Protein AF-A0A533VFN1-F1 (afdb_monomer)

Radius of gyration: 10.63 Å; Cα contacts (8 Å, |Δi|>4): 44; chains: 1; bounding box: 21×24×28 Å

pLDDT: mean 95.14, std 6.59, range [57.97, 98.5]

Secondary structure (DSSP, 8-state):
---HHHHHTSHHHHHHHHHHHHS---HHHHHTTSSS-HHHHHHHHHHHHHTTS--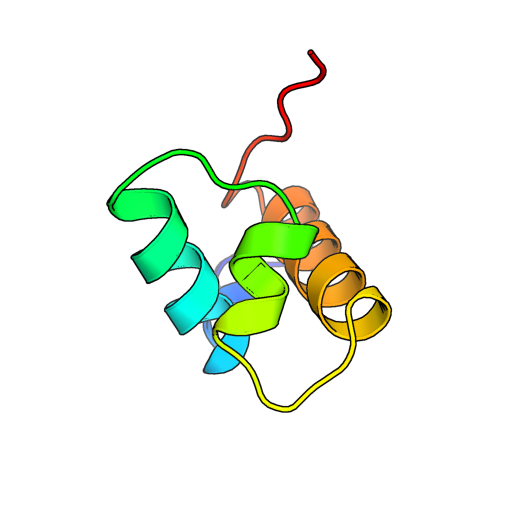PPP-

Sequence (59 aa):
MDSPWKAVSDSSRRKILLLLKERDMTPTEISKHFQFSLPAVSIHLRILKNSDLILEQKV

Solvent-accessible surface area (backbone atoms only — not comparable to full-atom values): 3617 Å² total; per-residue (Å²): 126,50,54,52,70,68,44,58,68,40,69,66,48,44,50,50,52,57,54,52,69,78,42,91,70,53,67,76,60,56,24,74,80,49,97,59,53,56,69,56,46,52,52,49,51,49,48,32,39,51,29,73,73,48,84,87,82,87,130

Foldseek 3Di:
DQAPVVLCVDPLLVVLLVVVVVHDDDLVRSCVVDPDDSVVSVVSVVNCVVNVNDDDDDD

Mean predicted aligned error: 2.68 Å

Nearest PDB structures (foldseek):
  7p6f-as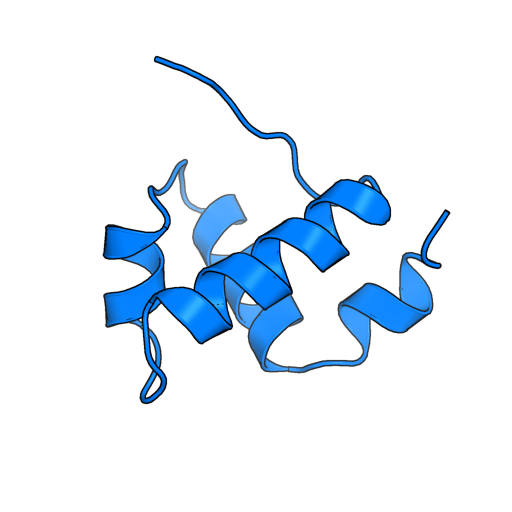sembly1_BBB  TM=9.730E-01  e=3.047E-03  Streptomyces griseus
  7p6f-assembly2_CCC-2  TM=9.659E-01  e=3.253E-03  Streptomyces griseus
  3f6o-assembly1_B  TM=9.319E-01  e=1.670E-02  Rhodococcus jostii RHA1
  3f6o-assembly1_A  TM=9.160E-01  e=3.008E-02  Rhodococcus jostii RHA1
  2quf-assembly1_A  TM=8.671E-01  e=1.355E-01  unclassified

Structure (mmCIF, N/CA/C/O backbone):
data_AF-A0A533VFN1-F1
#
_entry.id   AF-A0A533V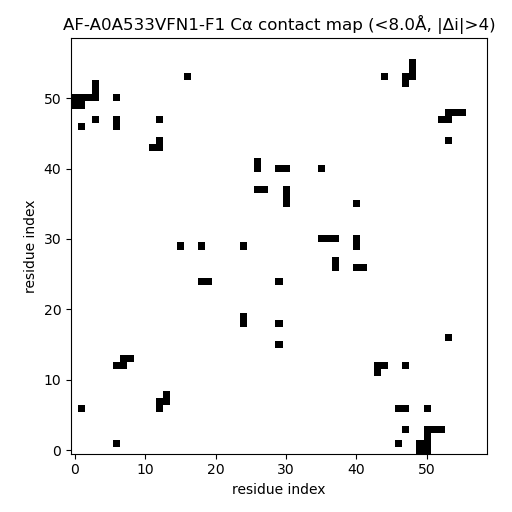FN1-F1
#
loop_
_atom_site.group_PDB
_atom_site.id
_atom_site.type_symbol
_atom_site.label_atom_id
_atom_site.label_alt_id
_atom_site.label_comp_id
_atom_site.label_asym_id
_atom_site.label_entity_id
_atom_site.label_seq_id
_atom_site.pdbx_PDB_ins_code
_atom_site.Cartn_x
_atom_site.Cartn_y
_atom_site.Cartn_z
_atom_site.occupancy
_atom_site.B_iso_or_equiv
_atom_site.auth_seq_id
_atom_site.auth_comp_id
_atom_site.auth_asym_id
_atom_site.auth_atom_id
_atom_site.pdbx_PDB_model_num
ATOM 1 N N . MET A 1 1 ? 0.048 14.503 -9.523 1.00 57.97 1 MET A N 1
ATOM 2 C CA . MET A 1 1 ? -0.912 13.509 -10.028 1.00 57.97 1 MET A CA 1
ATOM 3 C C . MET A 1 1 ? -0.108 12.343 -10.563 1.00 57.97 1 MET A C 1
ATOM 5 O O . MET A 1 1 ? 0.480 12.462 -11.636 1.00 57.97 1 MET A O 1
ATOM 9 N N . ASP A 1 2 ? 0.031 11.284 -9.767 1.00 76.94 2 ASP A N 1
ATOM 10 C CA . ASP A 1 2 ? 0.627 10.043 -10.266 1.00 76.94 2 ASP A CA 1
ATOM 11 C C . ASP A 1 2 ? -0.398 9.361 -11.187 1.00 76.94 2 ASP A C 1
ATOM 13 O O . ASP A 1 2 ? -1.597 9.387 -10.929 1.00 76.94 2 ASP A O 1
ATOM 17 N N . SER A 1 3 ? 0.049 8.806 -12.314 1.00 92.38 3 SER A N 1
ATOM 18 C CA . SER A 1 3 ? -0.863 8.161 -13.265 1.00 92.38 3 SER A CA 1
ATOM 19 C C . SER A 1 3 ? -1.434 6.864 -12.669 1.00 92.38 3 SER A C 1
ATOM 21 O O . SER A 1 3 ? -0.633 6.013 -12.262 1.00 92.38 3 SER A O 1
ATOM 23 N N . PRO A 1 4 ? -2.765 6.630 -12.710 1.00 93.50 4 PRO A N 1
ATOM 24 C CA . PRO A 1 4 ? -3.366 5.366 -12.276 1.00 93.50 4 PRO A CA 1
ATOM 25 C C . PRO A 1 4 ? -2.732 4.147 -12.953 1.00 93.50 4 PRO A C 1
ATOM 27 O O . PRO A 1 4 ? -2.451 3.146 -12.299 1.00 93.50 4 PRO A O 1
ATOM 30 N N . TRP A 1 5 ? -2.390 4.262 -14.241 1.00 94.69 5 TRP A N 1
ATOM 31 C CA . TRP A 1 5 ? -1.712 3.212 -15.008 1.00 94.69 5 TRP A CA 1
ATOM 32 C C . TRP A 1 5 ? -0.314 2.891 -14.465 1.00 94.69 5 TRP A C 1
ATOM 34 O O . TRP A 1 5 ? 0.074 1.726 -14.369 1.00 94.69 5 TRP A O 1
ATOM 44 N N . LYS A 1 6 ? 0.433 3.917 -14.040 1.00 95.19 6 LYS A N 1
ATOM 45 C CA . LYS A 1 6 ? 1.747 3.754 -13.401 1.00 95.19 6 LYS A CA 1
ATOM 46 C C . LYS A 1 6 ? 1.617 3.182 -11.988 1.00 95.19 6 LYS A C 1
ATOM 48 O O . LYS A 1 6 ? 2.477 2.419 -11.550 1.00 95.19 6 LYS A O 1
ATOM 53 N N . ALA A 1 7 ? 0.549 3.508 -11.268 1.00 96.81 7 ALA A N 1
ATOM 54 C CA . ALA A 1 7 ? 0.284 2.927 -9.961 1.00 96.81 7 ALA A CA 1
ATOM 55 C C . ALA A 1 7 ? -0.062 1.432 -10.070 1.00 96.81 7 ALA A C 1
ATOM 57 O O . ALA A 1 7 ? 0.530 0.618 -9.364 1.00 96.81 7 ALA A O 1
ATOM 58 N N . VAL A 1 8 ? -0.917 1.018 -11.003 1.00 97.00 8 VAL A N 1
ATOM 59 C CA . VAL A 1 8 ? -1.298 -0.403 -11.130 1.00 97.00 8 VAL A CA 1
ATOM 60 C C . VAL A 1 8 ? -0.249 -1.287 -11.812 1.00 97.00 8 VAL A C 1
ATOM 62 O O . VAL A 1 8 ? -0.417 -2.504 -11.821 1.00 97.00 8 VAL A O 1
ATOM 65 N N . SER A 1 9 ? 0.843 -0.738 -12.358 1.00 97.44 9 SER A N 1
ATOM 66 C CA . SER A 1 9 ? 1.897 -1.543 -13.003 1.00 97.44 9 SER A CA 1
ATOM 67 C C . SER A 1 9 ? 2.692 -2.420 -12.023 1.00 97.44 9 SER A C 1
ATOM 69 O O . SER A 1 9 ? 3.175 -3.489 -12.399 1.00 97.44 9 SER A O 1
ATOM 71 N N . ASP A 1 10 ? 2.747 -2.042 -10.746 1.00 97.69 10 ASP A N 1
ATOM 72 C CA . ASP A 1 10 ? 3.414 -2.796 -9.681 1.00 97.69 10 ASP A CA 1
ATOM 73 C C . ASP A 1 10 ? 2.499 -3.892 -9.110 1.00 97.69 10 ASP A C 1
ATOM 75 O O . ASP A 1 10 ? 1.341 -3.650 -8.752 1.00 97.69 10 ASP A O 1
ATOM 79 N N . SER A 1 11 ? 3.016 -5.120 -9.021 1.00 97.44 11 SER A N 1
ATOM 80 C CA . SER A 1 11 ? 2.255 -6.282 -8.545 1.00 97.44 11 SER A CA 1
ATOM 81 C C . SER A 1 11 ? 1.839 -6.176 -7.080 1.00 97.44 11 SER A C 1
ATOM 83 O O . SER A 1 11 ? 0.753 -6.639 -6.725 1.00 97.44 11 SER A O 1
ATOM 85 N N . SER A 1 12 ? 2.660 -5.555 -6.233 1.00 97.69 12 SER A N 1
ATOM 86 C CA . SER A 1 12 ? 2.349 -5.367 -4.816 1.00 97.69 12 SER A CA 1
ATOM 87 C C . SER A 1 12 ? 1.189 -4.393 -4.652 1.00 97.69 12 SER A C 1
ATOM 89 O O . SER A 1 12 ? 0.255 -4.681 -3.908 1.00 97.69 12 SER A O 1
ATOM 91 N N . ARG A 1 13 ? 1.171 -3.296 -5.420 1.00 98.00 13 ARG A N 1
ATOM 92 C CA . ARG A 1 13 ? 0.050 -2.342 -5.441 1.00 98.00 13 ARG A CA 1
ATOM 93 C C . ARG A 1 13 ? -1.248 -2.979 -5.938 1.00 98.00 13 ARG A C 1
ATOM 95 O O . ARG A 1 13 ? -2.284 -2.762 -5.317 1.00 98.00 13 ARG A O 1
ATOM 102 N N . ARG A 1 14 ? -1.205 -3.834 -6.969 1.00 98.44 14 ARG A N 1
ATOM 103 C CA . ARG A 1 14 ? -2.392 -4.618 -7.376 1.00 98.44 14 ARG A CA 1
ATOM 104 C C . ARG A 1 14 ? -2.882 -5.539 -6.260 1.00 98.44 14 ARG A C 1
ATOM 106 O O . ARG A 1 14 ? -4.080 -5.593 -6.010 1.00 98.44 14 ARG A O 1
ATOM 113 N N . LYS A 1 15 ? -1.976 -6.221 -5.554 1.00 98.38 15 LYS A N 1
ATOM 114 C CA . LYS A 1 15 ? -2.345 -7.071 -4.413 1.00 98.38 15 LYS A CA 1
ATOM 115 C C . LYS A 1 15 ? -2.955 -6.258 -3.264 1.00 98.38 15 LYS A C 1
ATOM 117 O O . LYS A 1 15 ? -3.928 -6.711 -2.680 1.00 98.38 15 LYS A O 1
ATOM 122 N N . ILE A 1 16 ? -2.442 -5.059 -2.975 1.00 98.31 16 ILE A N 1
ATOM 123 C CA . ILE A 1 16 ? -3.033 -4.150 -1.975 1.00 98.31 16 ILE A CA 1
ATOM 124 C C . ILE A 1 16 ? -4.467 -3.772 -2.362 1.00 98.31 16 ILE A C 1
ATOM 126 O O . ILE A 1 16 ? -5.355 -3.857 -1.522 1.00 98.31 16 ILE A O 1
ATOM 130 N N . LEU A 1 17 ? -4.710 -3.417 -3.628 1.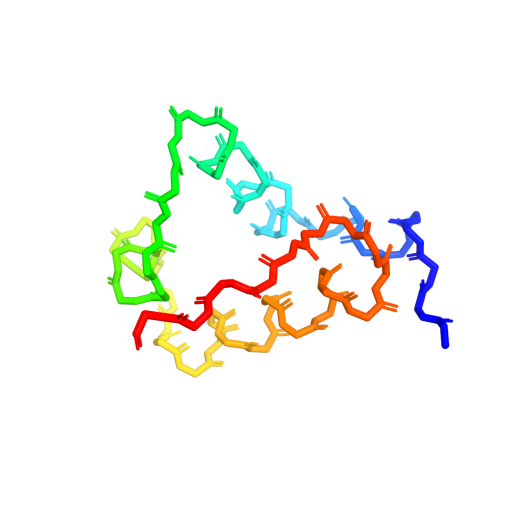00 98.38 17 LEU A N 1
ATOM 131 C CA . LEU A 1 17 ? -6.060 -3.106 -4.113 1.00 98.38 17 LEU A CA 1
ATOM 132 C C . LEU A 1 17 ? -7.012 -4.299 -3.977 1.00 98.38 17 LEU A C 1
ATOM 134 O O . LEU A 1 17 ? -8.160 -4.117 -3.590 1.00 98.38 17 LEU A O 1
ATOM 138 N N . LEU A 1 18 ? -6.536 -5.518 -4.251 1.00 98.50 18 LEU A N 1
ATOM 139 C CA . LEU A 1 18 ? -7.328 -6.732 -4.045 1.00 98.50 18 LEU A CA 1
ATOM 140 C C . LEU A 1 18 ? -7.660 -6.959 -2.565 1.00 98.50 18 LEU A C 1
ATOM 142 O O . LEU A 1 18 ? -8.789 -7.313 -2.262 1.00 98.50 18 LEU A O 1
ATOM 146 N N . LEU A 1 19 ? -6.719 -6.719 -1.648 1.00 98.31 19 LEU A N 1
ATOM 147 C CA . LEU A 1 19 ? -6.974 -6.832 -0.206 1.00 98.31 19 LEU A CA 1
ATOM 148 C C . LEU A 1 19 ? -8.011 -5.805 0.268 1.00 98.31 19 LEU A C 1
ATOM 150 O O . LEU A 1 19 ? -8.946 -6.164 0.976 1.00 98.31 19 LEU A O 1
ATOM 154 N N . LEU A 1 20 ? -7.868 -4.549 -0.163 1.00 97.75 20 LEU A N 1
ATOM 155 C CA . LEU A 1 20 ? -8.785 -3.461 0.192 1.00 97.75 20 LEU A CA 1
ATOM 156 C C . LEU A 1 20 ? -10.171 -3.603 -0.449 1.00 97.75 20 LEU A C 1
ATOM 158 O O . LEU A 1 20 ? -11.138 -3.049 0.060 1.00 97.75 20 LEU A O 1
ATOM 162 N N . LYS A 1 21 ? -10.289 -4.360 -1.547 1.00 97.50 21 LYS A N 1
ATOM 163 C CA . LYS A 1 21 ? -11.584 -4.704 -2.145 1.00 97.50 21 LYS A CA 1
ATOM 164 C C . LYS A 1 21 ? -12.422 -5.599 -1.226 1.00 97.50 21 LYS A C 1
ATOM 166 O O . LYS A 1 21 ? -13.644 -5.506 -1.258 1.00 97.50 21 LYS A O 1
ATOM 171 N N . GLU A 1 22 ? -11.781 -6.463 -0.440 1.00 97.50 22 GLU A N 1
ATOM 172 C CA . GLU A 1 22 ? -12.482 -7.386 0.461 1.00 97.50 22 GLU A CA 1
ATOM 173 C C . GLU A 1 22 ? -13.023 -6.668 1.703 1.00 97.50 22 GLU A C 1
ATOM 175 O O . GLU A 1 22 ? -14.130 -6.957 2.154 1.00 97.50 22 GLU A O 1
ATOM 180 N N . ARG A 1 23 ? -12.237 -5.744 2.269 1.00 97.12 23 ARG A N 1
ATOM 181 C CA . ARG A 1 23 ? -12.626 -4.879 3.391 1.00 97.12 23 ARG A CA 1
ATOM 182 C C . ARG A 1 23 ? -11.608 -3.765 3.601 1.00 97.12 23 ARG A C 1
ATOM 184 O O . ARG A 1 23 ? -10.457 -3.880 3.180 1.00 97.12 23 ARG A O 1
ATOM 191 N N . ASP A 1 24 ? -11.987 -2.773 4.397 1.00 96.56 24 ASP A N 1
ATOM 192 C CA . ASP A 1 24 ? -11.036 -1.805 4.933 1.00 96.56 24 ASP A CA 1
ATOM 193 C C . ASP A 1 24 ? -9.974 -2.505 5.793 1.00 96.56 24 ASP A C 1
ATOM 195 O O . ASP A 1 24 ? -10.261 -3.413 6.588 1.00 96.56 24 ASP A O 1
ATOM 199 N N . MET A 1 25 ? -8.721 -2.088 5.615 1.00 97.12 25 MET A N 1
ATOM 200 C CA . MET A 1 25 ? -7.569 -2.615 6.339 1.00 97.12 25 MET A CA 1
ATOM 201 C C . MET A 1 25 ? -6.617 -1.488 6.722 1.00 97.12 25 MET A C 1
ATOM 203 O O . MET A 1 25 ? -6.341 -0.578 5.939 1.00 97.12 25 MET A O 1
ATOM 207 N N . THR A 1 26 ? -6.047 -1.591 7.916 1.00 97.12 26 THR A N 1
ATOM 208 C CA . THR A 1 26 ? -4.959 -0.721 8.367 1.00 97.12 26 THR A CA 1
ATOM 209 C C . THR A 1 26 ? -3.640 -1.077 7.664 1.00 97.12 26 THR A C 1
ATOM 211 O O . THR A 1 26 ? -3.434 -2.231 7.271 1.00 97.12 26 THR A O 1
ATOM 214 N N . PRO A 1 27 ? -2.673 -0.143 7.563 1.00 96.50 27 PRO A N 1
ATOM 215 C CA . PRO A 1 27 ? -1.346 -0.444 7.015 1.00 96.50 27 PRO A CA 1
ATOM 216 C C . PRO A 1 27 ? -0.656 -1.640 7.695 1.00 96.50 27 PRO A C 1
ATOM 218 O O . PRO A 1 27 ? 0.003 -2.439 7.029 1.00 96.50 27 PRO A O 1
ATOM 221 N N . THR A 1 28 ? -0.855 -1.798 9.008 1.00 96.62 28 THR A N 1
ATOM 222 C CA . THR A 1 28 ? -0.321 -2.910 9.811 1.00 96.62 28 THR A CA 1
ATOM 223 C C . THR A 1 28 ? -0.979 -4.251 9.485 1.00 96.62 28 THR A C 1
ATOM 225 O O . THR A 1 28 ? -0.329 -5.291 9.566 1.00 96.62 28 THR A O 1
ATOM 228 N N . GLU A 1 29 ? -2.262 -4.273 9.120 1.00 97.44 29 GLU A N 1
ATOM 229 C CA . GLU A 1 29 ? -2.909 -5.496 8.630 1.00 97.44 29 GLU A CA 1
ATOM 230 C C . GLU A 1 29 ? -2.404 -5.852 7.233 1.00 97.44 29 GLU A C 1
ATOM 232 O O . GLU A 1 29 ? -2.017 -6.995 6.999 1.00 97.44 29 GLU A O 1
ATOM 237 N N . ILE A 1 30 ? -2.314 -4.863 6.338 1.00 97.56 30 ILE A N 1
ATOM 238 C CA . ILE A 1 30 ? -1.825 -5.055 4.968 1.00 97.56 30 ILE A CA 1
ATOM 239 C C . ILE A 1 30 ? -0.394 -5.604 4.979 1.00 97.56 30 ILE A C 1
ATOM 241 O O . ILE A 1 30 ? -0.097 -6.526 4.217 1.00 97.56 30 ILE A O 1
ATOM 245 N N . SER A 1 31 ? 0.485 -5.115 5.863 1.00 97.12 31 SER A N 1
ATOM 246 C CA . SER A 1 31 ? 1.880 -5.578 5.926 1.00 97.12 31 SER A CA 1
ATOM 247 C C . SER A 1 31 ? 2.019 -7.069 6.221 1.00 97.12 31 SER A C 1
ATOM 249 O O . SER A 1 31 ? 2.978 -7.681 5.764 1.00 97.12 31 SER A O 1
ATOM 251 N N . LYS A 1 32 ? 1.049 -7.688 6.905 1.00 97.19 32 LYS A N 1
ATOM 252 C CA . LYS A 1 32 ? 1.055 -9.137 7.180 1.00 97.19 32 LYS A CA 1
ATOM 253 C C . LYS A 1 32 ? 0.902 -9.993 5.915 1.00 97.19 32 LYS A C 1
ATOM 255 O O . LYS A 1 32 ? 1.202 -11.181 5.952 1.00 97.19 32 LYS A O 1
ATOM 260 N N . HIS A 1 33 ? 0.465 -9.413 4.793 1.00 97.12 33 HIS A N 1
ATOM 261 C CA . HIS A 1 33 ? 0.302 -10.114 3.513 1.00 97.12 33 HIS A CA 1
ATOM 262 C C . HIS A 1 33 ? 1.535 -10.037 2.594 1.00 97.12 33 HIS A C 1
ATOM 264 O O . HIS A 1 33 ? 1.490 -10.544 1.461 1.00 97.12 33 HIS A O 1
ATOM 270 N N . PHE A 1 34 ? 2.620 -9.404 3.047 1.00 96.38 34 PHE A N 1
ATOM 271 C CA . PHE A 1 34 ? 3.840 -9.181 2.274 1.00 96.38 34 PHE A CA 1
ATOM 272 C C . PHE A 1 34 ? 5.087 -9.580 3.065 1.00 96.38 34 PHE A C 1
ATOM 274 O O . PHE A 1 34 ? 5.080 -9.634 4.287 1.00 96.38 34 PHE A O 1
ATOM 281 N N . GLN A 1 35 ? 6.177 -9.849 2.343 1.00 94.62 35 GLN A N 1
ATOM 282 C CA . GLN A 1 35 ? 7.487 -10.137 2.945 1.00 94.62 35 GLN A CA 1
ATOM 283 C C . GLN A 1 35 ? 8.289 -8.865 3.268 1.00 94.62 35 GLN A C 1
ATOM 285 O O . GLN A 1 35 ? 9.372 -8.944 3.837 1.00 94.62 35 GLN A O 1
ATOM 290 N N . PHE A 1 36 ? 7.784 -7.691 2.881 1.00 91.62 36 PHE A N 1
ATOM 291 C CA . PHE A 1 36 ? 8.437 -6.409 3.122 1.00 91.62 36 PHE A CA 1
ATOM 292 C C . PHE A 1 36 ? 7.837 -5.669 4.321 1.00 91.62 36 PHE A C 1
ATOM 294 O O . PHE A 1 36 ? 6.772 -6.004 4.835 1.00 91.62 36 PHE A O 1
ATOM 301 N N . SER A 1 37 ? 8.554 -4.638 4.764 1.00 95.38 37 SER A N 1
ATOM 302 C CA . SER A 1 37 ? 8.271 -3.908 5.996 1.00 95.38 37 SER A CA 1
ATOM 303 C C . SER A 1 37 ? 7.051 -2.980 5.901 1.00 95.38 37 SER A C 1
ATOM 305 O O . SER A 1 37 ? 6.615 -2.579 4.819 1.00 95.38 37 SER A O 1
ATOM 307 N N . LEU A 1 38 ? 6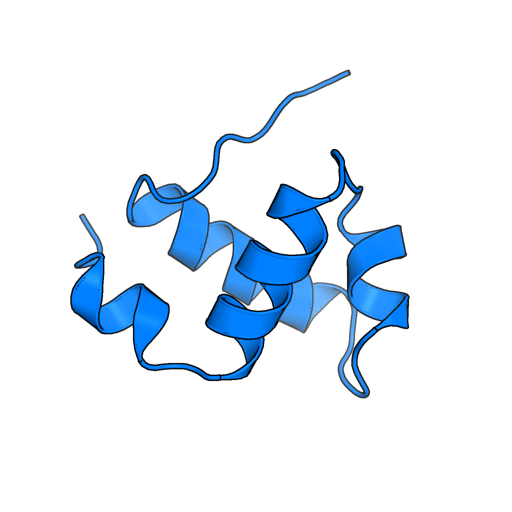.527 -2.570 7.060 1.00 96.25 38 LEU A N 1
ATOM 308 C CA . LEU A 1 38 ? 5.444 -1.586 7.159 1.00 96.25 38 LEU A CA 1
ATOM 309 C C . LEU A 1 38 ? 5.766 -0.251 6.442 1.00 96.25 38 LEU A C 1
ATOM 311 O O . LEU A 1 38 ? 4.906 0.230 5.706 1.00 96.25 38 LEU A O 1
ATOM 315 N N . PRO A 1 39 ? 6.984 0.330 6.539 1.00 97.88 39 PRO A N 1
ATOM 316 C CA . PRO A 1 39 ? 7.355 1.494 5.731 1.00 97.88 39 PRO A CA 1
ATOM 317 C C . PRO A 1 39 ? 7.198 1.291 4.218 1.00 97.88 39 PRO A C 1
ATOM 319 O O . PRO A 1 39 ? 6.750 2.206 3.526 1.00 97.88 39 PRO A O 1
ATOM 322 N N . ALA A 1 40 ? 7.519 0.100 3.698 1.00 96.62 40 ALA A N 1
ATOM 323 C CA . ALA A 1 40 ? 7.333 -0.202 2.280 1.00 96.62 40 ALA A CA 1
ATOM 324 C C . ALA A 1 40 ? 5.841 -0.223 1.903 1.00 96.62 40 ALA A C 1
ATOM 326 O O . ALA A 1 40 ? 5.459 0.384 0.900 1.00 96.62 40 ALA A O 1
ATOM 327 N N . VAL A 1 41 ? 4.977 -0.810 2.744 1.00 97.56 41 VAL A N 1
ATOM 328 C CA . VAL A 1 41 ? 3.511 -0.729 2.575 1.00 97.56 41 VAL A CA 1
ATOM 329 C C . VAL A 1 41 ? 3.045 0.727 2.533 1.00 97.56 41 VAL A C 1
ATOM 331 O O . VAL A 1 41 ? 2.308 1.101 1.621 1.00 97.56 41 VAL A O 1
ATOM 334 N N . SER A 1 42 ? 3.504 1.569 3.462 1.00 97.38 42 SER A N 1
ATOM 335 C CA . SER A 1 42 ? 3.120 2.986 3.514 1.00 97.38 42 SER A CA 1
ATOM 336 C C . SER A 1 42 ? 3.498 3.749 2.240 1.00 97.38 42 SER A C 1
ATOM 338 O O . SER A 1 42 ? 2.729 4.591 1.775 1.00 97.38 42 SER A O 1
ATOM 340 N N . ILE A 1 43 ? 4.645 3.434 1.625 1.00 97.50 43 ILE A N 1
ATOM 341 C CA . ILE A 1 43 ? 5.037 4.010 0.328 1.00 97.50 43 ILE A CA 1
ATOM 342 C C . ILE A 1 43 ? 4.051 3.591 -0.769 1.00 97.50 43 ILE A C 1
ATOM 344 O O . ILE A 1 43 ? 3.600 4.443 -1.539 1.00 97.50 43 ILE A O 1
ATOM 348 N N . HIS A 1 44 ? 3.690 2.307 -0.835 1.00 97.56 44 HIS A N 1
ATOM 349 C CA . HIS A 1 44 ? 2.719 1.818 -1.814 1.00 97.56 44 HIS A CA 1
ATOM 350 C C . HIS A 1 44 ? 1.342 2.471 -1.636 1.00 97.56 44 HIS A C 1
ATOM 352 O O . HIS A 1 44 ? 0.761 2.920 -2.625 1.00 97.56 44 HIS A O 1
ATOM 358 N N . LEU A 1 45 ? 0.854 2.589 -0.397 1.00 97.62 45 LEU A N 1
ATOM 359 C CA . LEU A 1 45 ? -0.416 3.253 -0.085 1.00 97.62 45 LEU A CA 1
ATOM 360 C C . LEU A 1 45 ? -0.397 4.732 -0.480 1.00 97.62 45 LEU A C 1
ATOM 362 O O . LEU A 1 45 ? -1.348 5.210 -1.091 1.00 97.62 45 LEU A O 1
ATOM 366 N N . ARG A 1 46 ? 0.706 5.449 -0.225 1.00 97.44 46 ARG A N 1
ATOM 367 C CA . ARG A 1 46 ? 0.854 6.847 -0.656 1.00 97.44 46 ARG A CA 1
ATOM 368 C C . ARG A 1 46 ? 0.750 6.997 -2.175 1.00 97.44 46 ARG A C 1
ATOM 370 O O . ARG A 1 46 ? 0.082 7.909 -2.641 1.00 97.44 46 ARG A O 1
ATOM 377 N N . ILE A 1 47 ? 1.383 6.108 -2.943 1.00 97.50 47 ILE A N 1
ATOM 378 C CA . ILE A 1 47 ? 1.313 6.135 -4.416 1.00 97.50 47 ILE A CA 1
ATOM 379 C C . ILE A 1 47 ? -0.114 5.860 -4.897 1.00 97.50 47 ILE A C 1
ATOM 381 O O . ILE A 1 47 ? -0.610 6.561 -5.776 1.00 97.50 47 ILE A O 1
ATOM 385 N N . LEU A 1 48 ? -0.781 4.859 -4.314 1.00 97.75 48 LEU A N 1
ATOM 386 C CA . LEU A 1 48 ? -2.171 4.538 -4.642 1.00 97.75 48 LEU A CA 1
ATOM 387 C C . LEU A 1 48 ? -3.108 5.714 -4.328 1.00 97.75 48 LEU A C 1
ATOM 389 O O . LEU A 1 48 ? -3.941 6.058 -5.162 1.00 97.75 48 LEU A O 1
ATOM 393 N N . LYS A 1 49 ? -2.919 6.374 -3.180 1.00 97.06 49 LYS A N 1
ATOM 394 C CA . LYS A 1 49 ? -3.675 7.567 -2.777 1.00 97.06 49 LYS A CA 1
ATOM 395 C C . LYS A 1 49 ? -3.430 8.746 -3.723 1.00 97.06 49 LYS A C 1
ATOM 397 O O . LYS A 1 49 ? -4.376 9.367 -4.175 1.00 97.06 49 LYS A O 1
ATOM 402 N N . ASN A 1 50 ? -2.173 9.024 -4.075 1.00 97.19 50 ASN A N 1
ATOM 403 C CA . ASN A 1 50 ? -1.799 10.103 -5.005 1.00 97.19 50 ASN A CA 1
ATOM 404 C C . ASN A 1 50 ? -2.270 9.883 -6.455 1.00 97.19 50 ASN A C 1
ATOM 406 O O . ASN A 1 50 ? -2.141 10.791 -7.282 1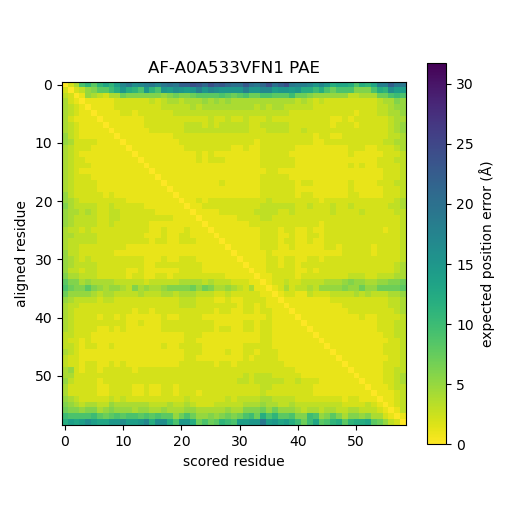.00 97.19 50 ASN A O 1
ATOM 410 N N . SER A 1 51 ? -2.724 8.666 -6.762 1.00 97.00 51 SER A N 1
ATOM 411 C CA . SER A 1 51 ? -3.295 8.274 -8.054 1.00 97.00 51 SER A CA 1
ATOM 412 C C . SER A 1 51 ? -4.815 8.096 -7.977 1.00 97.00 51 SER A C 1
ATOM 414 O O . SER A 1 51 ? -5.390 7.490 -8.878 1.00 97.00 51 SER A O 1
ATOM 416 N N . ASP A 1 52 ? -5.441 8.540 -6.882 1.00 96.00 52 ASP A N 1
ATOM 417 C CA . ASP A 1 52 ? -6.884 8.464 -6.628 1.00 96.00 52 ASP A CA 1
ATOM 418 C C . ASP A 1 52 ? -7.470 7.036 -6.678 1.00 96.00 52 ASP A C 1
ATOM 420 O O . ASP A 1 52 ? -8.660 6.843 -6.914 1.00 96.00 52 ASP A O 1
ATOM 424 N N . LEU A 1 53 ? -6.642 6.008 -6.441 1.00 97.00 53 LEU A N 1
ATOM 425 C CA . LEU A 1 53 ? -7.071 4.601 -6.456 1.00 97.00 53 LEU A CA 1
ATOM 426 C C . LEU A 1 53 ? -7.569 4.104 -5.097 1.00 97.00 53 LEU A C 1
ATOM 428 O O . LEU A 1 53 ? -8.233 3.072 -5.034 1.00 97.00 53 LEU A O 1
ATOM 432 N N . ILE A 1 54 ? -7.213 4.798 -4.017 1.00 97.12 54 ILE A N 1
ATOM 433 C CA . ILE A 1 54 ? -7.681 4.514 -2.658 1.00 97.12 54 ILE A CA 1
ATOM 434 C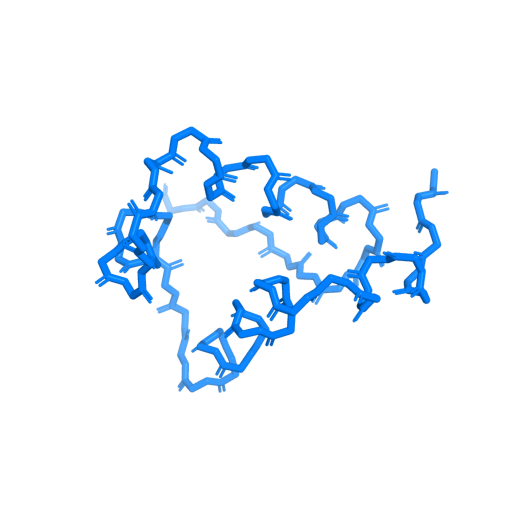 C . ILE A 1 54 ? -7.942 5.823 -1.921 1.00 97.12 54 ILE A C 1
ATOM 436 O O . ILE A 1 54 ? -7.327 6.849 -2.216 1.00 97.12 54 ILE A O 1
ATOM 440 N N . LEU A 1 55 ? -8.791 5.753 -0.901 1.00 96.00 55 LEU A N 1
ATOM 441 C CA . LEU A 1 55 ? -9.004 6.830 0.054 1.00 96.00 55 LEU A CA 1
ATOM 442 C C . LEU A 1 55 ? -8.414 6.433 1.407 1.00 96.00 55 LEU A C 1
ATOM 444 O O . LEU A 1 55 ? -8.358 5.259 1.762 1.00 96.00 55 LEU A O 1
ATOM 448 N N . GLU A 1 56 ? -7.948 7.425 2.156 1.00 94.19 56 GLU A N 1
ATOM 449 C CA . GLU A 1 56 ? -7.524 7.236 3.539 1.00 94.19 56 GLU A CA 1
ATOM 450 C C . GLU A 1 56 ? -8.653 7.703 4.452 1.00 94.19 56 GLU A C 1
ATOM 452 O O . GLU A 1 56 ? -9.061 8.864 4.383 1.00 94.19 56 GLU A O 1
ATOM 457 N N . GLN A 1 57 ? -9.121 6.815 5.324 1.00 91.50 57 GLN A N 1
ATOM 458 C CA . GLN A 1 57 ? -10.035 7.166 6.399 1.00 91.50 57 GLN A CA 1
ATOM 459 C C . GLN A 1 57 ? -9.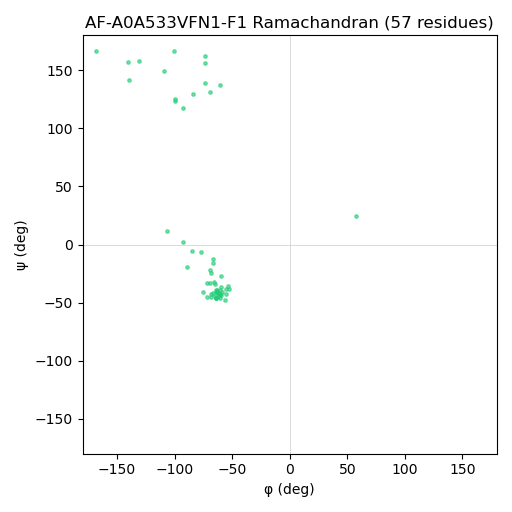248 7.315 7.699 1.00 91.50 57 GLN A C 1
ATOM 461 O O . GLN A 1 57 ? -8.526 6.407 8.110 1.00 91.50 57 GLN A O 1
ATOM 466 N N . LYS A 1 58 ? -9.393 8.472 8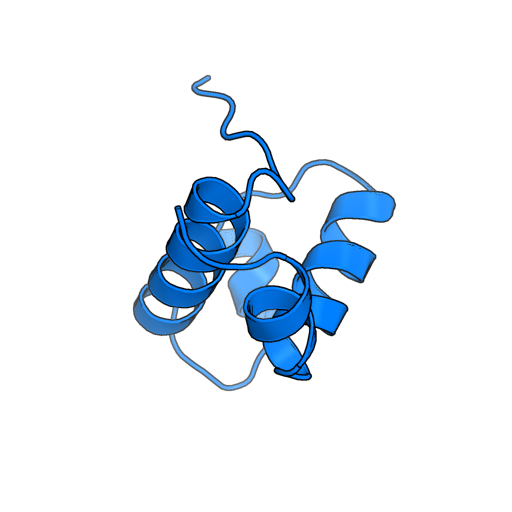.346 1.00 84.31 58 LYS A N 1
ATOM 467 C CA . LYS A 1 58 ? -8.906 8.683 9.708 1.00 84.31 58 LYS A CA 1
ATOM 468 C C . LYS A 1 58 ? -10.046 8.363 10.663 1.00 84.31 58 LYS A C 1
ATOM 470 O O . LYS A 1 58 ? -11.096 8.999 10.586 1.00 84.31 58 LYS A O 1
ATOM 475 N N . VAL A 1 59 ? -9.826 7.354 11.494 1.00 73.81 59 VAL A N 1
ATOM 476 C CA . VAL A 1 59 ? -10.609 7.086 12.704 1.00 73.81 59 VAL A CA 1
ATOM 477 C C . VAL A 1 59 ? -10.055 7.884 13.871 1.00 73.81 59 VAL A C 1
ATOM 479 O O . VAL A 1 59 ? -8.825 8.124 13.881 1.00 73.81 59 VAL A O 1
#